Protein AF-A0A6J5YGA2-F1 (afdb_monomer_lite)

Foldseek 3Di:
DDDDDPPPDDDDDPVVVCVVCVVVQWAWPAKAAAEVVGDDRHHDDDPGPDMDTDTDRDDD

Radius of gyration: 14.24 Å; chains: 1; bounding box: 31×27×47 Å

pLDDT: mean 88.9, std 13.91, range [44.12, 98.06]

Sequence (60 aa):
MAAEHDLWTTCFTPRELRLLASRAGLEVEQLWSVTPGEYARNLPDLDHPEFLLVARRPQV

Secondary structure (DSSP, 8-state):
-PPP-----PPPPHH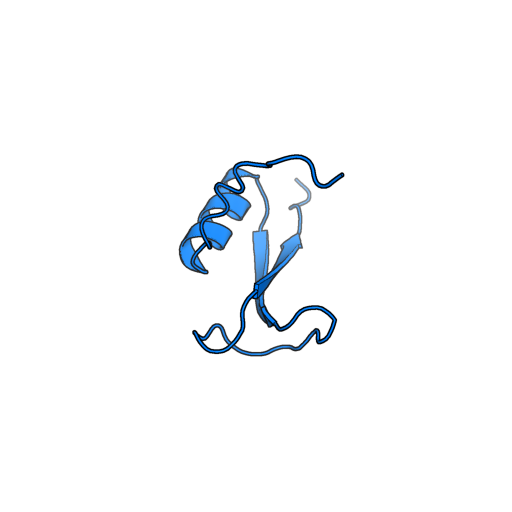HHHHHHHHTTPEEEEEEEEETTEEEEEPS-SSSSEEEEEEEPPP-

Structure (mmCIF, N/CA/C/O backbone):
data_AF-A0A6J5YGA2-F1
#
_entry.id   AF-A0A6J5YGA2-F1
#
loop_
_atom_site.group_PDB
_atom_site.id
_atom_site.type_symbol
_atom_site.label_atom_id
_atom_site.label_alt_id
_atom_site.label_comp_id
_atom_site.label_asym_id
_atom_site.label_entity_id
_atom_site.label_seq_id
_atom_site.pdbx_PDB_ins_code
_atom_site.Cartn_x
_atom_site.Cartn_y
_atom_site.Cartn_z
_atom_site.occupancy
_atom_site.B_iso_or_equiv
_atom_site.auth_seq_id
_atom_site.auth_comp_id
_atom_site.auth_asym_id
_atom_site.auth_atom_id
_atom_site.pdbx_PDB_model_num
ATOM 1 N N . MET A 1 1 ? -5.316 8.809 -31.404 1.00 44.12 1 MET A N 1
ATOM 2 C CA . MET A 1 1 ? -4.737 10.074 -30.906 1.00 44.12 1 MET A CA 1
ATOM 3 C C . MET A 1 1 ? -4.606 9.926 -29.404 1.00 44.12 1 MET A C 1
ATOM 5 O O . MET A 1 1 ? -5.624 9.687 -28.769 1.00 44.12 1 MET A O 1
ATOM 9 N N . ALA A 1 2 ? -3.390 9.928 -28.860 1.00 56.38 2 ALA A N 1
ATOM 10 C CA . ALA A 1 2 ? -3.197 9.891 -27.412 1.00 56.38 2 ALA A CA 1
ATOM 11 C C . ALA A 1 2 ? -3.484 11.295 -26.865 1.00 56.38 2 ALA A C 1
ATOM 13 O O . ALA A 1 2 ? -2.933 12.265 -27.379 1.00 56.38 2 ALA A O 1
ATOM 14 N N . ALA A 1 3 ? -4.395 11.410 -25.901 1.00 63.38 3 ALA A N 1
ATOM 15 C CA . ALA A 1 3 ? -4.593 12.659 -25.179 1.00 63.38 3 ALA A CA 1
ATOM 16 C C . ALA A 1 3 ? -3.403 12.854 -24.229 1.00 63.38 3 ALA A C 1
ATOM 18 O O . ALA A 1 3 ? -3.060 11.929 -23.494 1.00 63.38 3 ALA A O 1
ATOM 19 N N . GLU A 1 4 ? -2.768 14.026 -24.248 1.00 59.91 4 GLU A N 1
ATOM 20 C CA . GLU A 1 4 ? -1.783 14.392 -23.227 1.00 59.91 4 GLU A CA 1
ATOM 21 C C . GLU A 1 4 ? -2.484 14.415 -21.865 1.00 59.91 4 GLU A C 1
ATOM 23 O O . GLU A 1 4 ? -3.493 15.099 -21.680 1.00 59.91 4 GLU A O 1
ATOM 28 N N . HIS A 1 5 ? -2.006 13.598 -20.931 1.00 60.03 5 HIS A N 1
ATOM 29 C CA . HIS A 1 5 ? -2.463 13.583 -19.547 1.00 60.03 5 HIS A CA 1
ATOM 30 C C . HIS A 1 5 ? -1.260 13.890 -18.672 1.00 60.03 5 HIS A C 1
ATOM 32 O O . HIS A 1 5 ? -0.247 13.194 -18.735 1.00 60.03 5 HIS A O 1
ATOM 38 N N . ASP A 1 6 ? -1.379 14.946 -17.874 1.00 59.97 6 ASP A N 1
ATOM 39 C CA . ASP A 1 6 ? -0.375 15.320 -16.890 1.00 59.97 6 ASP A CA 1
ATOM 40 C C . ASP A 1 6 ? -0.484 14.345 -15.708 1.00 59.97 6 ASP A C 1
ATOM 42 O O . ASP A 1 6 ? -1.265 14.533 -14.772 1.00 59.97 6 ASP A O 1
ATOM 46 N N . LEU A 1 7 ? 0.203 13.206 -15.824 1.00 61.19 7 LEU A N 1
ATOM 47 C CA . LEU A 1 7 ? 0.207 12.147 -14.820 1.00 61.19 7 LEU A CA 1
ATOM 48 C C . LEU A 1 7 ? 1.113 12.566 -13.653 1.00 61.19 7 LEU A C 1
ATOM 50 O O . LEU A 1 7 ? 2.220 12.057 -13.496 1.00 61.19 7 LEU A O 1
ATOM 54 N N . TRP A 1 8 ? 0.629 13.483 -12.808 1.00 56.25 8 TRP A N 1
ATOM 55 C CA . TRP A 1 8 ? 1.218 13.803 -11.498 1.00 56.25 8 TRP A CA 1
ATOM 56 C C . TRP A 1 8 ? 1.024 12.645 -10.511 1.00 56.25 8 TRP A C 1
ATOM 58 O O . TRP A 1 8 ? 0.414 12.783 -9.451 1.00 56.25 8 TRP A O 1
ATOM 68 N N . THR A 1 9 ? 1.507 11.460 -10.863 1.00 69.25 9 THR A N 1
ATOM 69 C CA . THR A 1 9 ? 1.508 10.309 -9.968 1.00 69.25 9 THR A CA 1
ATOM 70 C C . THR A 1 9 ? 2.844 10.278 -9.245 1.00 69.25 9 THR A C 1
ATOM 72 O O . THR A 1 9 ? 3.850 9.833 -9.791 1.00 69.25 9 THR A O 1
ATOM 75 N N . THR A 1 10 ? 2.872 10.776 -8.011 1.00 74.12 10 THR A N 1
ATOM 76 C CA . THR A 1 10 ? 3.995 10.537 -7.099 1.00 74.12 10 THR A CA 1
ATOM 77 C C . THR A 1 10 ? 3.792 9.202 -6.396 1.00 74.12 10 THR A C 1
ATOM 79 O O . THR A 1 10 ? 2.682 8.907 -5.948 1.00 74.12 10 THR A O 1
ATOM 82 N N . CYS A 1 11 ? 4.852 8.407 -6.257 1.00 82.75 11 CYS A N 1
ATOM 83 C CA . CYS A 1 11 ? 4.789 7.178 -5.470 1.00 82.75 11 CYS A CA 1
ATOM 84 C C . CYS A 1 11 ? 4.562 7.500 -3.987 1.00 82.75 11 CYS A C 1
ATOM 86 O O . CYS A 1 11 ? 5.137 8.452 -3.461 1.00 82.75 11 CYS A O 1
ATOM 88 N N . PHE A 1 12 ? 3.768 6.673 -3.308 1.00 90.31 12 PHE A N 1
ATOM 89 C CA . PHE A 1 12 ? 3.650 6.718 -1.854 1.00 90.31 12 PHE A CA 1
ATOM 90 C C . PHE A 1 12 ? 4.647 5.763 -1.211 1.00 90.31 12 PHE A C 1
ATOM 92 O O . PHE A 1 12 ? 4.785 4.610 -1.612 1.00 90.31 12 PHE A O 1
ATOM 99 N N . THR A 1 13 ? 5.282 6.216 -0.141 1.00 94.00 13 THR A N 1
ATOM 100 C CA . THR A 1 13 ? 6.007 5.346 0.778 1.00 94.00 13 THR A CA 1
ATOM 101 C C . THR A 1 13 ? 5.030 4.483 1.590 1.00 94.00 13 THR A C 1
ATOM 103 O O . THR A 1 13 ? 3.885 4.882 1.844 1.00 94.00 13 THR A O 1
ATOM 106 N N . PRO A 1 14 ? 5.486 3.343 2.140 1.00 96.38 14 PRO A N 1
ATOM 107 C CA . PRO A 1 14 ? 4.669 2.535 3.045 1.00 96.38 14 PRO A CA 1
ATOM 108 C C . PRO A 1 14 ? 4.133 3.313 4.255 1.00 96.38 14 PRO A C 1
ATOM 110 O O . PRO A 1 14 ? 3.053 3.017 4.767 1.00 96.38 14 PRO A O 1
ATOM 113 N N . ARG A 1 15 ? 4.881 4.316 4.737 1.00 96.62 15 ARG A N 1
ATOM 114 C CA . ARG A 1 15 ? 4.461 5.152 5.869 1.00 96.62 15 ARG A CA 1
ATOM 115 C C . ARG A 1 15 ? 3.305 6.072 5.484 1.00 96.62 15 ARG A C 1
ATOM 117 O O . ARG A 1 15 ? 2.366 6.206 6.264 1.00 96.62 15 ARG A O 1
ATOM 124 N N . GLU A 1 16 ? 3.355 6.671 4.300 1.00 97.12 16 GLU A N 1
ATOM 125 C CA . GLU A 1 16 ? 2.285 7.538 3.800 1.00 97.12 16 GLU A CA 1
ATOM 126 C C . GLU A 1 16 ? 1.005 6.748 3.546 1.00 97.12 16 GLU A C 1
ATOM 128 O O . GLU A 1 16 ? -0.061 7.187 3.963 1.00 97.12 16 GLU A O 1
ATOM 133 N N . LEU A 1 17 ? 1.098 5.539 2.983 1.00 96.81 17 LEU A N 1
ATOM 134 C CA . LEU A 1 17 ? -0.067 4.663 2.812 1.00 96.81 17 LEU A CA 1
ATOM 135 C C . LEU A 1 17 ? -0.729 4.309 4.151 1.00 96.81 17 LEU A C 1
ATOM 137 O O . LEU A 1 17 ? -1.952 4.362 4.277 1.00 96.81 17 LEU A O 1
ATOM 141 N N . ARG A 1 18 ? 0.070 4.008 5.184 1.00 97.56 18 ARG A N 1
ATOM 142 C CA . ARG A 1 18 ? -0.445 3.757 6.542 1.00 97.56 18 ARG A CA 1
ATOM 143 C C . ARG A 1 18 ? -1.116 4.991 7.139 1.00 97.56 18 ARG A C 1
ATOM 145 O O . ARG A 1 18 ? -2.175 4.865 7.753 1.00 97.56 18 ARG A O 1
ATOM 152 N N . LEU A 1 19 ? -0.527 6.171 6.945 1.00 97.56 19 LEU A N 1
ATOM 153 C CA . LEU A 1 19 ? -1.125 7.433 7.371 1.00 97.56 19 LEU A CA 1
ATOM 154 C C . LEU A 1 19 ? -2.465 7.663 6.661 1.00 97.56 19 LEU A C 1
ATOM 156 O O . LEU A 1 19 ? -3.461 7.927 7.327 1.00 97.56 19 LEU A O 1
ATOM 160 N N . LEU A 1 20 ? -2.516 7.511 5.338 1.00 96.88 20 LEU A N 1
ATOM 161 C CA . LEU A 1 20 ? -3.733 7.682 4.543 1.00 96.88 20 LEU A CA 1
ATOM 162 C C . LEU A 1 20 ? -4.847 6.729 4.991 1.00 96.88 20 LEU A C 1
ATOM 164 O O . LEU A 1 20 ? -5.968 7.176 5.231 1.00 96.88 20 LEU A O 1
ATOM 168 N N . ALA A 1 21 ? -4.535 5.445 5.184 1.00 97.88 21 ALA A N 1
ATOM 169 C CA . ALA A 1 21 ? -5.494 4.455 5.671 1.00 97.88 21 ALA A CA 1
ATOM 170 C C . ALA A 1 21 ? -6.048 4.831 7.056 1.00 97.88 21 ALA A C 1
ATOM 172 O O . ALA A 1 21 ? -7.263 4.844 7.256 1.00 97.88 21 ALA A O 1
ATOM 173 N N . SER A 1 22 ? -5.170 5.234 7.982 1.00 97.00 22 SER A N 1
ATOM 174 C CA . SER A 1 22 ? -5.570 5.707 9.310 1.00 97.00 22 SER A CA 1
ATOM 175 C C . SER A 1 22 ? -6.507 6.920 9.231 1.00 97.00 22 SER A C 1
ATOM 177 O O . SER A 1 22 ? -7.545 6.948 9.891 1.00 97.00 22 SER A O 1
ATOM 179 N N . ARG A 1 23 ? -6.202 7.902 8.371 1.00 98.00 23 ARG A N 1
ATOM 180 C CA . ARG A 1 23 ? -7.048 9.093 8.167 1.00 98.00 23 ARG A CA 1
ATOM 181 C C . ARG A 1 23 ? -8.388 8.770 7.500 1.00 98.00 23 ARG A C 1
ATOM 183 O O . ARG A 1 23 ? -9.342 9.514 7.701 1.00 98.00 23 ARG A O 1
ATOM 190 N N . ALA A 1 24 ? -8.479 7.656 6.776 1.00 97.31 24 ALA A N 1
ATOM 191 C CA . ALA A 1 24 ? -9.717 7.135 6.198 1.00 97.31 24 ALA A CA 1
ATOM 192 C C . ALA A 1 24 ? -10.541 6.258 7.170 1.00 97.31 24 ALA A C 1
AT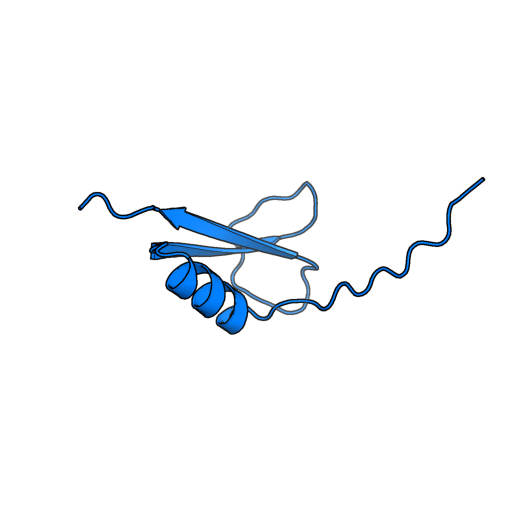OM 194 O O . ALA A 1 24 ? -11.584 5.720 6.783 1.00 97.31 24 ALA A O 1
ATOM 195 N N . GLY A 1 25 ? -10.092 6.093 8.421 1.00 97.00 25 GLY A N 1
ATOM 196 C CA . GLY A 1 25 ? -10.751 5.234 9.410 1.00 97.00 25 GLY A CA 1
ATOM 197 C C . GLY A 1 25 ? -10.603 3.740 9.110 1.00 97.00 25 GLY A C 1
ATOM 198 O O . GLY A 1 25 ? -11.482 2.952 9.458 1.00 97.00 25 GLY A O 1
ATOM 199 N N . LEU A 1 26 ? -9.527 3.357 8.421 1.00 98.06 26 LEU A N 1
ATOM 200 C CA . LEU A 1 26 ? -9.180 1.971 8.131 1.00 98.06 26 LEU A CA 1
ATOM 201 C C . LEU A 1 26 ? -8.043 1.512 9.045 1.00 98.06 26 LEU A C 1
ATOM 203 O O . LEU A 1 26 ? -7.107 2.262 9.329 1.00 98.06 26 LEU A O 1
ATOM 207 N N . GLU A 1 27 ? -8.103 0.253 9.462 1.00 97.75 27 GLU A N 1
ATOM 208 C CA . GLU A 1 27 ? -7.022 -0.414 10.177 1.00 97.75 27 GLU A CA 1
ATOM 209 C C . GLU A 1 27 ? -6.218 -1.269 9.196 1.00 97.75 27 GLU A C 1
ATOM 211 O O . GLU A 1 27 ? -6.755 -2.193 8.584 1.00 97.75 27 GLU A O 1
ATOM 216 N N . VAL A 1 28 ? -4.938 -0.932 9.014 1.00 97.88 28 VAL A N 1
ATOM 217 C CA . VAL A 1 28 ? -4.045 -1.641 8.088 1.00 97.88 28 VAL A CA 1
ATOM 218 C C . VAL A 1 28 ? -3.680 -3.000 8.663 1.00 97.88 28 VAL A C 1
ATOM 220 O O . VAL A 1 28 ? -3.040 -3.076 9.708 1.00 97.88 28 VAL A O 1
ATOM 223 N N . GLU A 1 29 ? -4.015 -4.059 7.936 1.00 97.44 29 GLU A N 1
ATOM 224 C CA . GLU A 1 29 ? -3.664 -5.428 8.302 1.00 97.44 29 GLU A CA 1
ATOM 225 C C . GLU A 1 29 ? -2.328 -5.822 7.681 1.00 97.44 29 GLU A C 1
ATOM 227 O O . GLU A 1 29 ? -1.484 -6.409 8.354 1.00 97.44 29 GLU A O 1
ATOM 232 N N . GLN A 1 30 ? -2.126 -5.489 6.401 1.00 97.56 30 GLN A N 1
ATOM 233 C CA . GLN A 1 30 ? -0.946 -5.892 5.640 1.00 97.56 30 GLN A CA 1
ATOM 234 C C . GLN A 1 30 ? -0.537 -4.848 4.600 1.00 97.56 30 GLN A C 1
ATOM 236 O O . GLN A 1 30 ? -1.361 -4.072 4.112 1.00 97.56 30 GLN A O 1
ATOM 241 N N . LEU A 1 31 ? 0.754 -4.839 4.263 1.00 97.56 31 LEU A N 1
ATOM 242 C CA . LEU A 1 31 ? 1.331 -4.001 3.213 1.00 97.56 31 LEU A CA 1
ATOM 243 C C . LEU A 1 31 ? 2.497 -4.750 2.563 1.00 97.56 31 LEU A C 1
ATOM 245 O O . LEU A 1 31 ? 3.452 -5.094 3.263 1.00 97.56 31 LEU A O 1
ATOM 249 N N . TRP A 1 32 ? 2.415 -4.977 1.252 1.00 97.94 32 TRP A N 1
ATOM 250 C CA . TRP A 1 32 ? 3.398 -5.754 0.491 1.00 97.94 32 TRP A CA 1
ATOM 251 C C . TRP A 1 32 ? 3.892 -5.024 -0.750 1.00 97.94 32 TRP A C 1
ATOM 253 O O . TRP A 1 32 ? 3.120 -4.294 -1.366 1.00 97.94 32 TRP A O 1
ATOM 263 N N . SER A 1 33 ? 5.147 -5.266 -1.123 1.00 97.1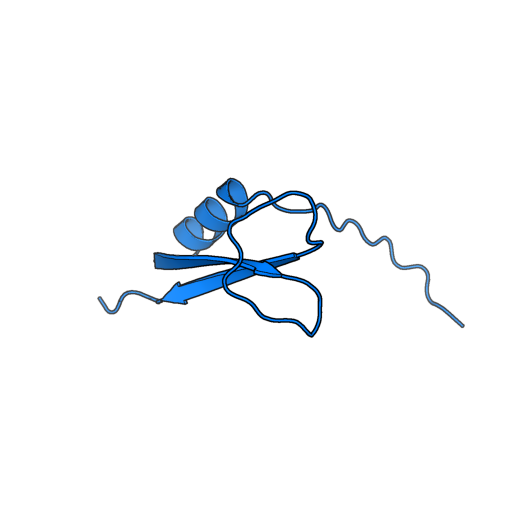2 33 SER A N 1
ATOM 264 C CA . SER A 1 33 ? 5.690 -4.931 -2.446 1.00 97.12 33 SER A CA 1
ATOM 265 C C . SER A 1 33 ? 5.124 -5.887 -3.503 1.00 97.12 33 SER A C 1
ATOM 267 O O . SER A 1 33 ? 5.076 -7.096 -3.267 1.00 97.12 33 SER A O 1
ATOM 269 N N . VAL A 1 34 ? 4.693 -5.374 -4.657 1.00 96.38 34 VAL A N 1
ATOM 270 C CA . VAL A 1 34 ? 4.135 -6.187 -5.754 1.00 96.38 34 VAL A CA 1
ATOM 271 C C . VAL A 1 34 ? 4.512 -5.639 -7.131 1.00 96.38 34 VAL A C 1
ATOM 273 O O . VAL A 1 34 ? 4.803 -4.455 -7.291 1.00 96.38 34 VAL A O 1
ATOM 276 N N . THR A 1 35 ? 4.459 -6.514 -8.133 1.00 94.00 35 THR A N 1
ATOM 277 C CA . THR A 1 35 ? 4.489 -6.146 -9.556 1.00 94.00 35 THR A CA 1
ATOM 278 C C . THR A 1 35 ? 3.066 -6.273 -10.118 1.00 94.00 35 THR A C 1
ATOM 280 O O . THR A 1 35 ? 2.333 -7.171 -9.688 1.00 94.00 35 THR A O 1
ATOM 283 N N . PRO A 1 36 ? 2.632 -5.417 -11.065 1.00 88.62 36 PRO A N 1
ATOM 284 C CA . PRO A 1 36 ? 1.318 -5.532 -11.693 1.00 88.62 36 PRO A CA 1
ATOM 285 C C . PRO A 1 36 ? 1.038 -6.946 -12.210 1.00 88.62 36 PRO A C 1
ATOM 287 O O . PRO A 1 36 ? 1.767 -7.471 -13.047 1.00 88.62 36 PRO A O 1
ATOM 290 N N . GLY A 1 37 ? -0.034 -7.565 -11.714 1.00 90.75 37 GLY A N 1
ATOM 291 C CA . GLY A 1 37 ? -0.414 -8.936 -12.076 1.00 90.75 37 GLY A CA 1
ATOM 292 C C . GLY A 1 37 ? 0.324 -10.043 -11.312 1.00 90.75 37 GLY A C 1
ATOM 293 O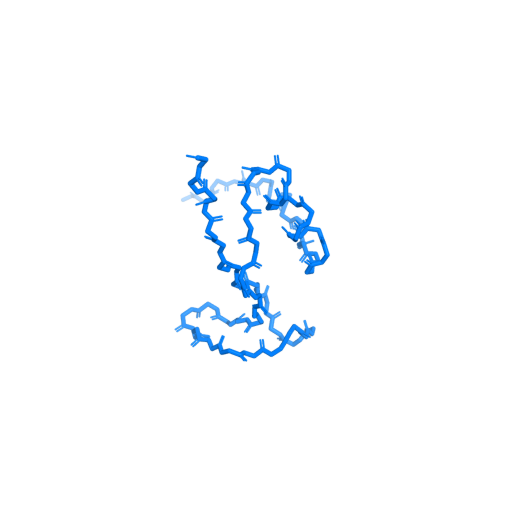 O . GLY A 1 37 ? -0.071 -11.202 -11.408 1.00 90.75 37 GLY A O 1
ATOM 294 N N . GLU A 1 38 ? 1.322 -9.702 -10.497 1.00 94.38 38 GLU A N 1
ATOM 295 C CA . GLU A 1 38 ? 2.109 -10.632 -9.681 1.00 94.38 38 GLU A CA 1
ATOM 296 C C . GLU A 1 38 ? 1.941 -10.303 -8.191 1.00 94.38 38 GLU A C 1
ATOM 298 O O . GLU A 1 38 ? 2.830 -9.781 -7.514 1.00 94.38 38 GLU A O 1
ATOM 303 N N . TYR A 1 39 ? 0.756 -10.601 -7.658 1.00 93.50 39 TYR A N 1
ATOM 304 C CA . TYR A 1 39 ? 0.480 -10.401 -6.239 1.00 93.50 39 TYR A CA 1
ATOM 305 C C . TYR A 1 39 ? 1.249 -11.405 -5.380 1.00 93.50 39 TYR A C 1
ATOM 307 O O . TYR A 1 39 ? 1.072 -12.620 -5.494 1.00 93.50 39 TYR A O 1
ATOM 315 N N . ALA A 1 40 ? 2.053 -10.884 -4.461 1.00 93.50 40 ALA A N 1
ATOM 316 C CA . ALA A 1 40 ? 2.855 -11.665 -3.537 1.00 93.50 40 ALA A CA 1
ATOM 317 C C . ALA A 1 40 ? 2.895 -11.001 -2.156 1.00 93.50 40 ALA A C 1
ATOM 319 O O . ALA A 1 40 ? 2.494 -9.853 -1.975 1.00 93.50 40 ALA A O 1
ATOM 320 N N . ARG A 1 41 ? 3.383 -11.745 -1.160 1.00 96.50 41 ARG A N 1
ATOM 321 C CA . ARG A 1 41 ? 3.563 -11.252 0.214 1.00 96.50 41 ARG A CA 1
ATOM 322 C C . ARG A 1 41 ? 5.000 -10.782 0.454 1.00 96.50 41 ARG A C 1
ATOM 324 O O . ARG A 1 41 ? 5.602 -11.144 1.463 1.00 96.50 41 ARG A O 1
ATOM 331 N N . ASN A 1 42 ? 5.553 -10.015 -0.484 1.00 96.38 42 ASN A N 1
ATOM 332 C CA . ASN A 1 42 ? 6.917 -9.499 -0.381 1.00 96.38 42 ASN A CA 1
ATOM 333 C C . ASN A 1 42 ? 6.957 -8.349 0.625 1.00 96.38 42 ASN A C 1
ATOM 335 O O . ASN A 1 42 ? 6.045 -7.518 0.673 1.00 96.38 42 ASN A O 1
ATOM 339 N N . LEU A 1 43 ? 8.001 -8.302 1.453 1.00 95.12 43 LEU A N 1
ATOM 340 C CA . LEU A 1 43 ? 8.203 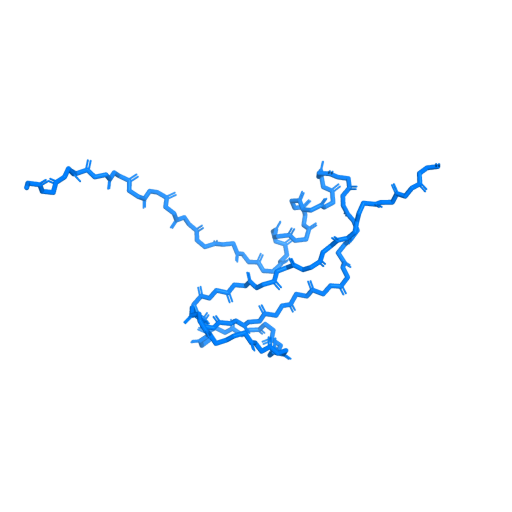-7.154 2.334 1.00 95.12 43 LEU A CA 1
ATOM 341 C C . LEU A 1 43 ? 8.446 -5.891 1.493 1.00 95.12 43 LEU A C 1
ATOM 343 O O . LEU A 1 43 ? 8.985 -6.008 0.398 1.00 95.12 43 LEU A O 1
ATOM 347 N N . PRO A 1 44 ? 8.070 -4.699 1.990 1.00 95.19 44 PRO A N 1
ATOM 348 C CA . PRO A 1 44 ? 8.309 -3.457 1.269 1.00 95.19 44 PRO A CA 1
ATOM 349 C C . PRO A 1 44 ? 9.789 -3.255 0.930 1.00 95.19 44 PRO A C 1
ATOM 351 O O . PRO A 1 44 ? 10.640 -3.269 1.821 1.00 95.19 44 PRO A O 1
ATOM 354 N N . ASP A 1 45 ? 10.065 -3.022 -0.346 1.00 93.88 45 ASP A N 1
ATOM 355 C CA . ASP A 1 45 ? 11.390 -2.822 -0.928 1.00 93.88 45 ASP A CA 1
ATOM 356 C C . ASP A 1 45 ? 11.356 -1.712 -1.996 1.00 93.88 45 ASP A C 1
ATOM 358 O O . ASP A 1 45 ? 10.359 -1.001 -2.136 1.00 93.88 45 ASP A O 1
ATOM 362 N N . LEU A 1 46 ? 12.482 -1.510 -2.683 1.00 91.81 46 LEU A N 1
ATOM 363 C CA . LEU A 1 46 ? 12.627 -0.526 -3.762 1.00 91.81 46 LEU A CA 1
ATOM 364 C C . LEU A 1 46 ? 12.651 -1.174 -5.155 1.00 91.81 46 LEU A C 1
ATOM 366 O O . LEU A 1 46 ? 12.737 -0.457 -6.149 1.00 91.81 46 LEU A O 1
ATOM 370 N N . ASP A 1 47 ? 12.612 -2.506 -5.216 1.00 93.94 47 ASP A N 1
ATOM 371 C CA . ASP A 1 47 ? 12.736 -3.269 -6.458 1.00 93.94 47 ASP A CA 1
ATOM 372 C C . ASP A 1 47 ? 11.371 -3.467 -7.132 1.00 93.94 47 ASP A C 1
ATOM 374 O O . ASP A 1 47 ? 11.290 -3.567 -8.358 1.00 93.94 47 ASP A O 1
ATOM 378 N N . HIS A 1 48 ? 10.290 -3.485 -6.346 1.00 94.56 48 HIS A N 1
ATOM 379 C CA . HIS A 1 48 ? 8.929 -3.590 -6.859 1.00 94.56 48 HIS A CA 1
ATOM 380 C C . HIS A 1 48 ? 8.299 -2.211 -7.115 1.00 94.56 48 HIS A C 1
ATOM 382 O O . HIS A 1 48 ? 8.460 -1.289 -6.311 1.00 94.56 48 HIS A O 1
ATOM 388 N N . PRO A 1 49 ? 7.529 -2.060 -8.206 1.00 91.94 49 PRO A N 1
ATOM 389 C CA . PRO A 1 49 ? 6.962 -0.771 -8.596 1.00 91.94 49 PRO A CA 1
ATOM 390 C C . PRO A 1 49 ? 5.722 -0.352 -7.788 1.00 91.94 49 PRO A C 1
ATOM 392 O O . PRO A 1 49 ? 5.352 0.821 -7.829 1.00 91.94 49 PRO A O 1
ATOM 395 N N . GLU A 1 50 ? 5.058 -1.272 -7.078 1.00 93.75 50 GLU A N 1
ATOM 396 C CA . GLU A 1 50 ? 3.773 -1.018 -6.417 1.00 93.75 50 GLU A CA 1
ATOM 397 C C . GLU A 1 50 ? 3.708 -1.552 -4.980 1.00 93.75 50 GLU A C 1
ATOM 399 O O . GLU A 1 50 ? 4.430 -2.472 -4.590 1.00 93.75 50 GLU A O 1
ATOM 404 N N . PHE A 1 51 ? 2.761 -1.008 -4.205 1.00 95.31 51 PHE A N 1
ATOM 405 C CA . PHE A 1 51 ? 2.382 -1.529 -2.894 1.00 95.31 51 PHE A CA 1
ATOM 406 C C . PHE A 1 51 ? 0.928 -2.012 -2.878 1.00 95.31 51 PHE A C 1
ATOM 408 O O . PHE A 1 51 ? 0.013 -1.267 -3.227 1.00 95.31 51 PHE A O 1
ATOM 415 N N . LEU A 1 52 ? 0.700 -3.224 -2.368 1.00 95.75 52 LEU A N 1
ATOM 416 C CA . LEU A 1 52 ? -0.623 -3.754 -2.044 1.00 95.75 52 LEU A CA 1
ATOM 417 C C . LEU A 1 52 ? -0.912 -3.551 -0.553 1.00 95.75 52 LEU A C 1
ATOM 419 O O . LEU A 1 52 ? -0.274 -4.177 0.294 1.00 95.75 52 LEU A O 1
ATOM 423 N N . LEU A 1 53 ? -1.890 -2.703 -0.231 1.00 96.94 53 LEU A N 1
ATOM 424 C CA . LEU A 1 53 ? -2.363 -2.474 1.136 1.00 96.94 53 LEU A CA 1
ATOM 425 C C . LEU A 1 53 ? -3.701 -3.182 1.359 1.00 96.94 53 LEU A C 1
ATOM 427 O O . LEU A 1 53 ? -4.675 -2.921 0.657 1.00 96.94 53 LEU A O 1
ATOM 431 N N . VAL A 1 54 ? -3.755 -4.039 2.379 1.00 96.88 54 VAL A N 1
ATOM 432 C CA . VAL A 1 54 ? -4.991 -4.672 2.855 1.00 96.88 54 VAL A CA 1
ATOM 433 C C . VAL A 1 54 ? -5.356 -4.056 4.195 1.00 96.88 54 VAL A C 1
ATOM 435 O O . VAL A 1 54 ? -4.531 -3.990 5.110 1.00 96.88 54 VAL A O 1
ATOM 438 N N . ALA A 1 55 ? -6.591 -3.578 4.303 1.00 97.94 55 ALA A N 1
ATOM 439 C CA . ALA A 1 55 ? -7.097 -2.944 5.506 1.00 97.94 55 ALA A CA 1
ATOM 440 C C . ALA A 1 55 ? -8.563 -3.293 5.732 1.00 97.94 55 ALA A C 1
ATOM 442 O O . ALA A 1 55 ? -9.332 -3.464 4.783 1.00 97.94 55 ALA A O 1
ATOM 443 N N . ARG A 1 56 ? -8.958 -3.321 7.003 1.00 97.81 56 ARG A N 1
ATOM 444 C CA . ARG A 1 56 ? -10.346 -3.517 7.414 1.00 97.81 56 ARG A CA 1
ATOM 445 C C . ARG A 1 56 ? -10.949 -2.223 7.933 1.00 97.81 56 ARG A C 1
ATOM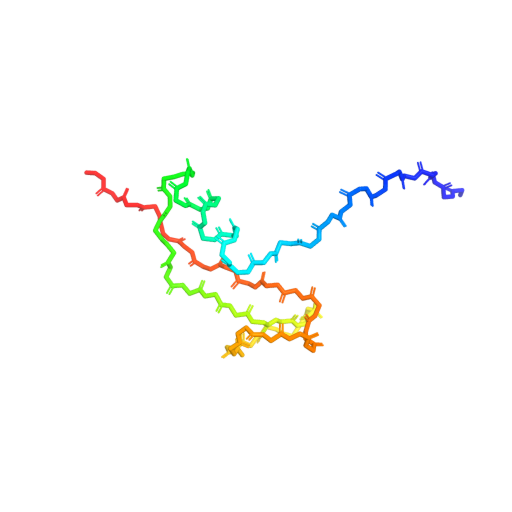 447 O O . ARG A 1 56 ? -10.266 -1.391 8.532 1.00 97.81 56 ARG A O 1
ATOM 454 N N . ARG A 1 57 ? -12.259 -2.070 7.749 1.00 96.69 57 ARG A N 1
ATOM 455 C CA . ARG A 1 57 ? -13.037 -1.049 8.453 1.00 96.69 57 ARG A CA 1
ATOM 456 C C . ARG A 1 57 ? -13.436 -1.612 9.821 1.00 96.69 57 ARG A C 1
ATOM 458 O O . ARG A 1 57 ? -14.099 -2.649 9.844 1.00 96.69 57 ARG A O 1
ATOM 465 N N . PRO A 1 58 ? -13.061 -0.979 10.943 1.00 92.69 58 PRO A N 1
ATOM 466 C CA . PRO A 1 58 ? -13.546 -1.396 12.254 1.00 92.69 58 PRO A CA 1
ATOM 467 C C . PRO A 1 58 ? -15.078 -1.310 12.306 1.00 92.69 58 PRO A C 1
ATOM 469 O O . PRO A 1 58 ? -15.653 -0.309 11.874 1.00 92.69 58 PRO A O 1
ATOM 472 N N . GLN A 1 59 ? -15.739 -2.355 12.807 1.00 83.44 59 GLN A N 1
ATOM 473 C CA . GLN A 1 59 ? -17.151 -2.271 13.181 1.00 83.44 59 GLN A CA 1
ATOM 474 C C . GLN A 1 59 ? -17.208 -1.619 14.562 1.00 83.44 59 GLN A C 1
ATOM 476 O O . GLN A 1 59 ? -16.570 -2.114 15.491 1.00 83.44 59 GLN A O 1
ATOM 481 N N . VAL A 1 60 ? -17.882 -0.473 14.647 1.00 67.06 60 VAL A N 1
ATOM 482 C CA . VAL A 1 60 ? -18.135 0.246 15.905 1.00 67.06 60 VAL A CA 1
ATOM 483 C C . VAL A 1 60 ? -19.184 -0.503 16.713 1.00 67.06 60 VAL A C 1
ATOM 485 O O . VAL A 1 60 ? -20.154 -0.979 16.077 1.00 67.06 60 VAL A O 1
#

Organism: NCBI:txid449393